Protein AF-A0A7J8C2D4-F1 (afdb_monomer_lite)

Organism: Rousettus aegyptiacus (NCBI:txid9407)

Secondary structure (DSSP, 8-state):
-HHHHHHHHHTT-EE-TTS-EE-TTSPEEPPHHHHHHHHHHHHHHH---HHHHHHHTT-TTEE-TTHHHHHHHHS-------------PPPP--SSTTS-EEEEEEE----TT---EEEEEEESTT-

Foldseek 3Di:
DVVLVVVLVVQVWDQDPVRFTAGPLRATEDEPVRLLVVLLVCCVVPVDALVVSVVVVVPRHHDYPPVSVSRCVRHPPPPPPPPPPPDPDDDDAAPDPPRDKDWDWDADDQDPPRDGIDIDIDHRHVD

Radius of gyration: 29.27 Å; chains: 1; bounding box: 67×31×71 Å

Sequence (127 aa):
MAEENIYFQDKRATRNQQEWWTTPDGKIGLSWALGRTLLHQLHQTTHLGQTKMLQQRKEPQRRLPHDAQLVHKLIPKKIKKKKKIKEPRERERGTYSVDHWEVDFTEVTPTVGGYKYLFVFMETFSR

Structure (mmCIF, N/CA/C/O backbone):
data_AF-A0A7J8C2D4-F1
#
_entry.id   AF-A0A7J8C2D4-F1
#
loop_
_atom_site.group_PDB
_atom_site.id
_atom_site.type_symbol
_atom_site.label_atom_id
_atom_site.label_alt_id
_atom_site.label_comp_id
_atom_site.label_asym_id
_atom_site.label_entity_id
_atom_site.label_seq_id
_atom_site.pdbx_PDB_ins_code
_atom_site.Cartn_x
_atom_site.Cartn_y
_atom_site.Cartn_z
_atom_site.occupancy
_atom_site.B_iso_or_equiv
_atom_site.auth_seq_id
_atom_site.auth_comp_id
_atom_site.auth_asym_id
_atom_site.auth_atom_id
_atom_site.pdbx_PDB_model_num
ATOM 1 N N . MET A 1 1 ? -11.042 -12.383 25.706 1.00 56.16 1 MET A N 1
ATOM 2 C CA . MET A 1 1 ? -12.415 -12.005 26.117 1.00 56.16 1 MET A CA 1
ATOM 3 C C . MET A 1 1 ? -12.419 -10.910 27.182 1.00 56.16 1 MET A C 1
ATOM 5 O O . MET A 1 1 ? -13.126 -9.933 26.984 1.00 56.16 1 MET A O 1
ATOM 9 N N . ALA A 1 2 ? -11.619 -11.010 28.255 1.00 63.09 2 ALA A N 1
ATOM 10 C CA . ALA A 1 2 ? -11.564 -9.982 29.308 1.00 63.09 2 ALA A CA 1
ATOM 11 C C . ALA A 1 2 ? -11.152 -8.583 28.799 1.00 63.09 2 ALA A C 1
ATOM 13 O O . ALA A 1 2 ? -11.851 -7.610 29.055 1.00 63.09 2 ALA A O 1
ATOM 14 N N . GLU A 1 3 ? -10.084 -8.488 28.004 1.00 72.19 3 GLU A N 1
ATOM 15 C CA . GLU A 1 3 ? -9.571 -7.208 27.474 1.00 72.19 3 GLU A CA 1
ATOM 16 C C . GLU A 1 3 ? -10.553 -6.492 26.534 1.00 72.19 3 GLU A C 1
ATOM 18 O O . GLU A 1 3 ? -10.644 -5.268 26.518 1.00 72.19 3 GLU A O 1
ATOM 23 N N . GLU A 1 4 ? -11.318 -7.262 25.760 1.00 73.56 4 GLU A N 1
ATOM 24 C CA . GLU A 1 4 ? -12.312 -6.733 24.826 1.00 73.56 4 GLU A CA 1
ATOM 25 C C . GLU A 1 4 ? -13.511 -6.136 25.573 1.00 73.56 4 GLU A C 1
ATOM 27 O O . GLU A 1 4 ? -13.981 -5.051 25.238 1.00 73.56 4 GLU A O 1
ATOM 32 N N . ASN A 1 5 ? -13.953 -6.811 26.637 1.00 77.12 5 ASN A N 1
ATOM 33 C CA . ASN A 1 5 ? -15.024 -6.323 27.498 1.00 77.12 5 ASN A CA 1
ATOM 34 C C . ASN A 1 5 ? -14.610 -5.027 28.217 1.00 77.12 5 ASN A C 1
ATOM 36 O O . ASN A 1 5 ? -15.357 -4.054 28.201 1.00 77.12 5 ASN A O 1
ATOM 40 N N . ILE A 1 6 ? -13.385 -4.975 28.755 1.00 81.75 6 ILE A N 1
ATOM 41 C CA . ILE A 1 6 ? -12.826 -3.772 29.397 1.00 81.75 6 ILE A CA 1
ATOM 42 C C . ILE A 1 6 ? -12.772 -2.598 28.407 1.00 81.75 6 ILE A C 1
ATOM 44 O O . ILE A 1 6 ? -13.165 -1.485 28.749 1.00 81.75 6 ILE A O 1
ATOM 48 N N . TYR A 1 7 ? -12.351 -2.840 27.161 1.00 82.25 7 TYR A N 1
ATOM 49 C CA . TYR A 1 7 ? -12.321 -1.807 26.121 1.00 82.25 7 TYR A CA 1
ATOM 50 C C . TYR A 1 7 ? -13.713 -1.224 25.829 1.00 82.25 7 TYR A C 1
ATOM 52 O O . TYR A 1 7 ? -13.872 -0.007 25.714 1.00 82.25 7 TYR A O 1
ATOM 60 N N . PHE A 1 8 ? -14.734 -2.074 25.699 1.00 82.75 8 PHE A N 1
ATOM 61 C CA . PHE A 1 8 ? -16.093 -1.611 25.419 1.00 82.75 8 PHE A CA 1
ATOM 62 C C . PHE A 1 8 ? -16.734 -0.914 26.623 1.00 82.75 8 PHE A C 1
ATOM 64 O O . PHE A 1 8 ? -17.430 0.087 26.440 1.00 82.75 8 PHE A O 1
ATOM 71 N N . GLN A 1 9 ? -16.425 -1.362 27.841 1.00 82.00 9 GLN A N 1
ATOM 72 C CA . GLN A 1 9 ? -16.829 -0.689 29.075 1.00 82.00 9 GLN A CA 1
ATOM 73 C C . GLN A 1 9 ? -16.202 0.708 29.208 1.00 82.00 9 GLN A C 1
ATOM 75 O O . GLN A 1 9 ? -16.926 1.664 29.480 1.00 82.00 9 GLN A O 1
ATOM 80 N N . ASP A 1 10 ? -14.904 0.867 28.919 1.00 84.94 10 ASP A N 1
ATOM 81 C CA . ASP A 1 10 ? -14.229 2.179 28.875 1.00 84.94 10 ASP A CA 1
ATOM 82 C C . ASP A 1 10 ? -14.911 3.144 27.889 1.00 84.94 10 ASP A C 1
ATOM 84 O O . ASP A 1 10 ? -15.089 4.333 28.155 1.00 84.94 10 ASP A O 1
ATOM 88 N N . LYS A 1 11 ? -15.383 2.622 26.752 1.00 82.00 11 LYS A N 1
ATOM 89 C CA . LYS A 1 11 ? -16.126 3.403 25.750 1.00 82.00 11 LYS A CA 1
ATOM 90 C C . LYS A 1 11 ? -17.607 3.592 26.066 1.00 82.00 11 LYS A C 1
ATOM 92 O O . LYS A 1 11 ? -18.323 4.110 25.206 1.00 82.00 11 LYS A O 1
ATOM 97 N N . ARG A 1 12 ? -18.053 3.231 27.277 1.00 83.69 12 ARG A N 1
ATOM 98 C CA . ARG A 1 12 ? -19.454 3.293 27.729 1.00 83.69 12 ARG A CA 1
ATOM 99 C C . ARG A 1 12 ? -20.407 2.585 26.762 1.00 83.69 12 ARG A C 1
ATOM 101 O O . ARG A 1 12 ? -21.527 3.042 26.548 1.00 83.69 12 ARG A O 1
ATOM 108 N N . ALA A 1 13 ? -19.938 1.518 26.119 1.00 85.19 13 ALA A N 1
ATOM 109 C CA . ALA A 1 13 ? -20.756 0.745 25.204 1.00 85.19 13 ALA A CA 1
ATOM 110 C C . ALA A 1 13 ? -21.746 -0.122 25.987 1.00 85.19 13 ALA A C 1
ATOM 112 O O . ALA A 1 13 ? -21.410 -0.676 27.033 1.00 85.19 13 ALA A O 1
ATOM 113 N N . THR A 1 14 ? -22.950 -0.274 25.454 1.00 86.31 14 THR A N 1
ATOM 114 C CA . THR A 1 14 ? -23.987 -1.158 25.994 1.00 86.31 14 THR A CA 1
ATOM 115 C C . THR A 1 14 ? -24.274 -2.278 25.005 1.00 86.31 14 THR A C 1
ATOM 117 O O . THR A 1 14 ? -23.972 -2.156 23.817 1.00 86.31 14 THR A O 1
ATOM 120 N N . ARG A 1 15 ? -24.828 -3.398 25.474 1.00 84.88 15 ARG A N 1
ATOM 121 C CA . ARG A 1 15 ? -25.299 -4.442 24.561 1.00 84.88 15 ARG A CA 1
ATOM 122 C C . ARG A 1 15 ? -26.689 -4.103 24.043 1.00 84.88 15 ARG A C 1
ATOM 124 O O . ARG A 1 15 ? -27.568 -3.743 24.822 1.00 84.88 15 ARG A O 1
ATOM 131 N N . ASN A 1 16 ? -26.874 -4.213 22.732 1.00 83.31 16 ASN A N 1
ATOM 132 C CA . ASN A 1 16 ? -28.187 -4.106 22.107 1.00 83.31 16 ASN A CA 1
ATOM 133 C C . ASN A 1 16 ? -28.958 -5.440 22.206 1.00 83.31 16 ASN A C 1
ATOM 135 O O . ASN A 1 16 ? -28.443 -6.435 22.714 1.00 83.31 16 ASN A O 1
ATOM 139 N N . GLN A 1 17 ? -30.190 -5.475 21.690 1.00 79.25 17 GLN A N 1
ATOM 140 C CA . GLN A 1 17 ? -31.053 -6.671 21.689 1.00 79.25 17 GLN A CA 1
ATOM 141 C C . GLN A 1 17 ? -30.457 -7.877 20.940 1.00 79.25 17 GLN A C 1
ATOM 143 O O . GLN A 1 17 ? -30.881 -9.006 21.147 1.00 79.25 17 GLN A O 1
ATOM 148 N N . GLN A 1 18 ? -29.478 -7.637 20.070 1.00 79.25 18 GLN A N 1
ATOM 149 C CA . GLN A 1 18 ? -28.763 -8.646 19.287 1.00 79.25 18 GLN A CA 1
ATOM 150 C C . GLN A 1 18 ? -27.401 -8.988 19.919 1.00 79.25 18 GLN A C 1
ATOM 152 O O . GLN A 1 18 ? -26.533 -9.553 19.260 1.00 79.25 18 GLN A O 1
ATOM 157 N N . GLU A 1 19 ? -27.198 -8.592 21.177 1.00 83.00 19 GLU A N 1
ATOM 158 C CA . GLU A 1 19 ? -25.982 -8.767 21.968 1.00 83.00 19 GLU A CA 1
ATOM 159 C C . GLU A 1 19 ? -24.712 -8.088 21.427 1.00 83.00 19 GLU A C 1
ATOM 161 O O . GLU A 1 19 ? -23.614 -8.349 21.925 1.00 83.00 19 GLU A O 1
ATOM 166 N N . TRP A 1 20 ? -24.827 -7.170 20.469 1.00 83.06 20 TRP A N 1
ATOM 167 C CA . TRP A 1 20 ? -23.692 -6.387 19.987 1.00 83.06 20 TRP A CA 1
ATOM 168 C C . TRP A 1 20 ? -23.383 -5.233 20.924 1.00 83.06 20 TRP A C 1
ATOM 170 O O . TRP A 1 20 ? -24.285 -4.541 21.402 1.00 83.06 20 TRP A O 1
ATOM 180 N N . TRP A 1 21 ? -22.094 -4.956 21.108 1.00 84.25 21 TRP A N 1
ATOM 181 C CA . TRP A 1 21 ? -21.660 -3.716 21.736 1.00 84.25 21 TRP A CA 1
ATOM 182 C C . TRP A 1 21 ? -22.055 -2.529 20.865 1.00 84.25 21 TRP A C 1
ATOM 184 O O . TRP A 1 21 ? -21.770 -2.506 19.672 1.00 84.25 21 TRP A O 1
ATOM 194 N N . THR A 1 22 ? -22.695 -1.535 21.460 1.00 85.38 22 THR A N 1
ATOM 195 C CA . THR A 1 22 ? -23.091 -0.292 20.804 1.00 85.38 22 THR A CA 1
ATOM 196 C C . THR A 1 22 ? -22.568 0.859 21.641 1.00 85.38 22 THR A C 1
ATOM 198 O O . THR A 1 22 ?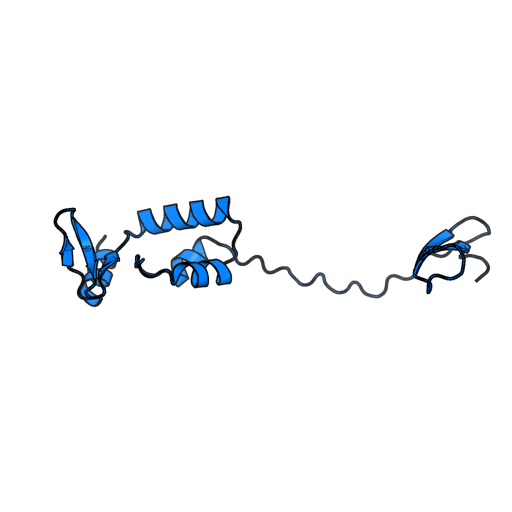 -22.876 0.963 22.826 1.00 85.38 22 THR A O 1
ATOM 201 N N . THR A 1 23 ? -21.722 1.699 21.055 1.00 83.31 23 THR A N 1
ATOM 202 C CA . THR A 1 23 ? -21.195 2.879 21.745 1.00 83.31 23 THR A CA 1
ATOM 203 C C . THR A 1 23 ? -22.207 4.031 21.722 1.00 83.31 23 THR A C 1
ATOM 205 O O . THR A 1 23 ? -23.082 4.054 20.856 1.00 83.31 23 THR A O 1
ATOM 208 N N . PRO A 1 24 ? -22.092 5.025 22.626 1.00 81.75 24 PRO A N 1
ATOM 209 C CA . PRO A 1 24 ? -23.027 6.155 22.688 1.00 81.75 24 PRO A CA 1
ATOM 210 C C . PRO A 1 24 ? -23.113 6.984 21.397 1.00 81.75 24 PRO A C 1
ATOM 212 O O . PRO A 1 24 ? -24.113 7.647 21.157 1.00 81.75 24 PRO A O 1
ATOM 215 N N . ASP A 1 25 ? -22.084 6.934 20.546 1.00 81.44 25 ASP A N 1
ATOM 216 C CA . ASP A 1 25 ? -22.068 7.537 19.208 1.00 81.44 25 ASP A CA 1
ATOM 217 C C . ASP A 1 25 ? -22.765 6.678 18.132 1.00 81.44 25 ASP A C 1
ATOM 219 O O . ASP A 1 25 ? -22.589 6.931 16.942 1.00 81.44 25 ASP A O 1
ATOM 223 N N . GLY A 1 26 ? -23.522 5.650 18.530 1.00 77.94 26 GLY A N 1
ATOM 224 C CA . GLY A 1 26 ? -24.329 4.804 17.644 1.00 77.94 26 GLY A CA 1
ATOM 225 C C . GLY A 1 26 ? -23.534 3.786 16.825 1.00 77.94 26 GLY A C 1
ATOM 226 O O . GLY A 1 26 ? -24.071 3.197 15.889 1.00 77.94 26 GLY A O 1
ATOM 227 N N . LYS A 1 27 ? -22.251 3.572 17.141 1.00 81.75 27 LYS A N 1
ATOM 228 C CA . LYS A 1 27 ? -21.384 2.659 16.384 1.00 81.75 27 LYS A CA 1
ATOM 229 C C . LYS A 1 27 ? -21.424 1.258 16.963 1.00 81.75 27 LYS A C 1
ATOM 231 O O . LYS A 1 27 ? -21.389 1.072 18.179 1.00 81.75 27 LYS A O 1
ATOM 236 N N . ILE A 1 28 ? -21.409 0.272 16.072 1.00 82.75 28 ILE A N 1
ATOM 237 C CA . ILE A 1 28 ? -21.347 -1.135 16.461 1.00 82.75 28 ILE A CA 1
ATOM 238 C C . ILE A 1 28 ? -19.893 -1.495 16.772 1.00 82.75 28 ILE A C 1
ATOM 240 O O . ILE A 1 28 ? -18.985 -1.280 15.961 1.00 82.75 28 ILE A O 1
ATOM 244 N N . GLY A 1 29 ? -19.684 -2.035 17.966 1.00 82.44 29 GLY A N 1
ATOM 245 C CA . GLY A 1 29 ? -18.442 -2.624 18.427 1.00 82.44 29 GLY A CA 1
ATOM 246 C C . GLY A 1 29 ? -18.254 -4.008 17.820 1.00 82.44 29 GLY A C 1
ATOM 247 O O . GLY A 1 29 ? -19.041 -4.920 18.061 1.00 82.44 29 GLY A O 1
ATOM 248 N N . LEU A 1 30 ? -17.203 -4.164 17.022 1.00 81.06 30 LEU A N 1
ATOM 249 C CA . LEU A 1 30 ? -16.821 -5.449 16.446 1.00 81.06 30 LEU A CA 1
ATOM 250 C C . LEU A 1 30 ? -15.915 -6.216 17.406 1.00 81.06 30 LEU A C 1
ATOM 252 O O . LEU A 1 30 ? -15.021 -5.627 18.014 1.00 81.06 30 LEU A O 1
ATOM 256 N N . SER A 1 31 ? -16.078 -7.538 17.471 1.00 82.06 31 SER A N 1
ATOM 257 C CA . SER A 1 31 ? -15.145 -8.357 18.238 1.00 82.06 31 SER A CA 1
ATOM 258 C C . SER A 1 31 ? -13.765 -8.407 17.604 1.00 82.06 31 SER A C 1
ATOM 260 O O . SER A 1 31 ? -13.613 -8.211 16.392 1.00 82.06 31 SER A O 1
ATOM 262 N N . TRP A 1 32 ? -12.740 -8.707 18.405 1.00 80.44 32 TRP A N 1
ATOM 263 C CA . TRP A 1 32 ? -11.369 -8.770 17.895 1.00 80.44 32 TRP A CA 1
ATOM 264 C C . TRP A 1 32 ? -11.230 -9.785 16.752 1.00 80.44 32 TRP A C 1
ATOM 266 O O . TRP A 1 32 ? -10.630 -9.490 15.715 1.00 80.44 32 TRP A O 1
ATOM 276 N N . ALA A 1 33 ? -11.831 -10.967 16.914 1.00 81.12 33 ALA A N 1
ATOM 277 C CA . ALA A 1 33 ? -11.803 -12.028 15.912 1.00 81.12 33 ALA A CA 1
ATOM 278 C C . ALA A 1 33 ? -12.500 -11.601 14.612 1.00 81.12 33 ALA A C 1
ATOM 280 O O . ALA A 1 33 ? -11.935 -11.756 13.529 1.00 81.12 33 ALA A O 1
ATOM 281 N N . LEU A 1 34 ? -13.690 -11.002 14.718 1.00 81.56 34 LEU A N 1
ATOM 282 C CA . LEU A 1 34 ? -14.453 -10.547 13.558 1.00 81.56 34 LEU A CA 1
ATOM 283 C C . LEU A 1 34 ? -13.741 -9.404 12.827 1.00 81.56 34 LEU A C 1
ATOM 285 O O . LEU A 1 3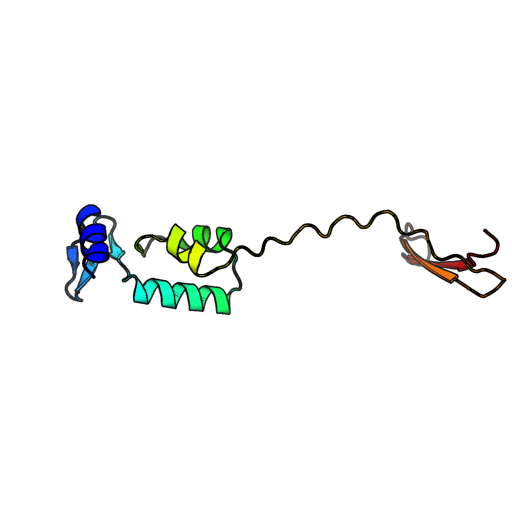4 ? -13.610 -9.428 11.603 1.00 81.56 34 LEU A O 1
ATOM 289 N N . GLY A 1 35 ? -13.219 -8.432 13.572 1.00 83.00 35 GLY A N 1
ATOM 290 C CA . GLY A 1 35 ? -12.424 -7.349 13.014 1.00 83.00 35 GLY A CA 1
ATOM 291 C C . GLY A 1 35 ? -11.188 -7.827 12.279 1.00 83.00 35 GLY A C 1
ATOM 292 O O . GLY A 1 35 ? -10.898 -7.351 11.183 1.00 83.00 35 GLY A O 1
ATOM 293 N N . ARG A 1 36 ? -10.481 -8.809 12.848 1.00 82.75 36 ARG A N 1
ATOM 294 C CA . ARG A 1 36 ? -9.325 -9.430 12.203 1.00 82.75 36 ARG A CA 1
ATOM 295 C C . ARG A 1 36 ? -9.700 -10.054 10.860 1.00 82.75 36 ARG A C 1
ATOM 297 O O . ARG A 1 36 ? -9.008 -9.804 9.873 1.00 82.75 36 ARG A O 1
ATOM 304 N N . THR A 1 37 ? -10.781 -10.828 10.816 1.00 83.19 37 THR A N 1
ATOM 305 C CA . THR A 1 37 ? -11.261 -11.487 9.592 1.00 83.19 37 THR A CA 1
ATOM 306 C C . THR A 1 37 ? -11.645 -10.469 8.524 1.00 83.19 37 THR A C 1
ATOM 308 O O . THR A 1 37 ? -11.168 -10.568 7.394 1.00 83.19 37 THR A O 1
ATOM 311 N N . LEU A 1 38 ? -12.422 -9.447 8.893 1.00 82.12 38 LEU A N 1
ATOM 312 C CA . LEU A 1 38 ? -12.848 -8.393 7.970 1.00 82.12 38 LEU A CA 1
ATOM 313 C C . LEU A 1 38 ? -11.658 -7.643 7.371 1.00 82.12 38 LEU A C 1
ATOM 315 O O . LEU A 1 38 ? -11.625 -7.388 6.172 1.00 82.12 38 LEU A O 1
ATOM 319 N N . LEU A 1 39 ? -10.652 -7.318 8.183 1.00 81.38 39 LEU A N 1
ATOM 320 C CA . LEU A 1 39 ? -9.463 -6.616 7.700 1.00 81.38 39 LEU A CA 1
ATOM 321 C C . LEU A 1 39 ? -8.581 -7.470 6.818 1.00 81.38 39 LEU A C 1
ATOM 323 O O . LEU A 1 39 ? -8.018 -6.966 5.850 1.00 81.38 39 LEU A O 1
ATOM 327 N N . HIS A 1 40 ? -8.456 -8.749 7.155 1.00 83.69 40 HIS A N 1
ATOM 328 C CA . HIS A 1 40 ? -7.731 -9.683 6.320 1.00 83.69 40 HIS A CA 1
ATOM 329 C C . HIS A 1 40 ? -8.408 -9.806 4.952 1.00 83.69 40 HIS A C 1
ATOM 331 O O . HIS A 1 40 ? -7.747 -9.635 3.934 1.00 83.69 40 HIS A O 1
ATOM 337 N N . GLN A 1 41 ? -9.728 -10.006 4.916 1.00 82.50 41 GLN A N 1
ATOM 338 C CA . GLN A 1 41 ? -10.492 -10.067 3.668 1.00 82.50 41 GLN A CA 1
ATOM 339 C C . GLN A 1 41 ? -10.384 -8.769 2.870 1.00 82.50 41 GLN A C 1
ATOM 341 O O . GLN A 1 41 ? -10.042 -8.812 1.694 1.00 82.50 41 GLN A O 1
ATOM 346 N N . LEU A 1 42 ? -10.584 -7.617 3.516 1.00 82.56 42 LEU A N 1
ATOM 347 C CA . LEU A 1 42 ? 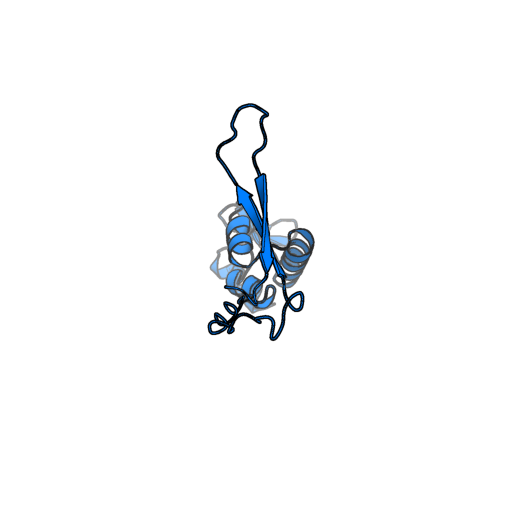-10.459 -6.316 2.865 1.00 82.56 42 LEU A CA 1
ATOM 348 C C . LEU A 1 42 ? -9.058 -6.115 2.273 1.00 82.56 42 LEU A C 1
ATOM 350 O O . LEU A 1 42 ? -8.921 -5.566 1.184 1.00 82.56 42 LEU A O 1
ATOM 354 N N . HIS A 1 43 ? -8.007 -6.567 2.962 1.00 82.88 43 HIS A N 1
ATOM 355 C CA . HIS A 1 43 ? -6.635 -6.458 2.467 1.00 82.88 43 HIS A CA 1
ATOM 356 C C . HIS A 1 43 ? -6.417 -7.332 1.238 1.00 82.88 43 HIS A C 1
ATOM 358 O O . HIS A 1 43 ? -5.811 -6.874 0.273 1.00 82.88 43 HIS A O 1
ATOM 364 N N . GLN A 1 44 ? -6.919 -8.565 1.270 1.00 82.19 44 GLN A N 1
ATOM 365 C CA . GLN A 1 44 ? -6.803 -9.498 0.155 1.00 82.19 44 GLN A CA 1
ATOM 366 C C . GLN A 1 44 ? -7.556 -8.997 -1.081 1.00 82.19 44 GLN A C 1
ATOM 368 O O . GLN A 1 44 ? -7.033 -9.100 -2.182 1.00 82.19 44 GLN A O 1
ATOM 373 N N . THR A 1 45 ? -8.744 -8.407 -0.913 1.00 81.62 45 THR A N 1
ATOM 374 C CA . THR A 1 45 ? -9.568 -7.958 -2.046 1.00 81.62 45 THR A CA 1
ATOM 375 C C . THR A 1 45 ? -9.127 -6.618 -2.630 1.00 81.62 45 THR A C 1
ATOM 377 O O . THR A 1 45 ? -9.256 -6.408 -3.831 1.00 81.62 45 THR A O 1
ATOM 380 N N . THR A 1 46 ? -8.608 -5.700 -1.808 1.00 81.12 46 THR A N 1
ATOM 381 C CA . THR A 1 46 ? -8.276 -4.327 -2.247 1.00 81.12 46 THR A CA 1
ATOM 382 C C . THR A 1 46 ? -6.776 -4.048 -2.357 1.00 81.12 46 THR A C 1
ATOM 384 O O . THR A 1 46 ? -6.378 -3.012 -2.887 1.00 81.12 46 THR A O 1
ATOM 387 N N . HIS A 1 47 ? -5.928 -4.925 -1.809 1.00 83.25 47 HIS A N 1
ATOM 388 C CA 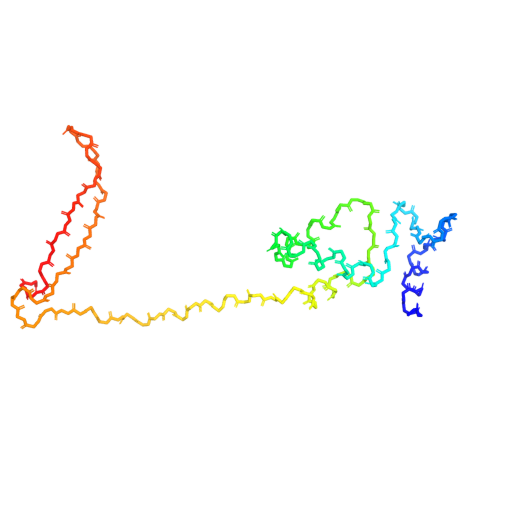. HIS A 1 47 ? -4.477 -4.743 -1.679 1.00 83.25 47 HIS A CA 1
ATOM 389 C C . HIS A 1 47 ? -4.040 -3.422 -1.023 1.00 83.25 47 HIS A C 1
ATOM 391 O O . HIS A 1 47 ? -2.905 -2.964 -1.193 1.00 83.25 47 HIS A O 1
ATOM 397 N N . LEU A 1 48 ? -4.913 -2.800 -0.226 1.00 82.06 48 LEU A N 1
ATOM 398 C CA . LEU A 1 48 ? -4.599 -1.544 0.440 1.00 82.06 48 LEU A CA 1
ATOM 399 C C . LEU A 1 48 ? -3.511 -1.730 1.502 1.00 82.06 48 LEU A C 1
ATOM 401 O O . LEU A 1 48 ? -3.551 -2.645 2.328 1.00 82.06 48 LEU A O 1
ATOM 405 N N . GLY A 1 49 ? -2.539 -0.815 1.491 1.00 77.81 49 GLY A N 1
ATOM 406 C CA . GLY A 1 49 ? -1.526 -0.703 2.537 1.00 77.81 49 GLY A CA 1
ATOM 407 C C . GLY A 1 49 ? -2.082 -0.093 3.829 1.00 77.81 49 GLY A C 1
ATOM 408 O O . GLY A 1 49 ? -3.166 0.491 3.845 1.00 77.81 49 GLY A O 1
ATOM 409 N N . GLN A 1 50 ? -1.300 -0.177 4.909 1.00 79.62 50 GLN A N 1
ATOM 410 C CA . GLN A 1 50 ? -1.697 0.238 6.265 1.00 79.62 50 GLN A CA 1
ATOM 411 C C . GLN A 1 50 ? -2.326 1.642 6.337 1.00 79.62 50 GLN A C 1
ATOM 413 O O . GLN A 1 50 ? -3.379 1.809 6.945 1.00 79.62 50 GLN A O 1
ATOM 418 N N . THR A 1 51 ? -1.723 2.649 5.695 1.00 79.81 51 THR A N 1
ATOM 419 C CA . THR A 1 51 ? -2.208 4.039 5.753 1.00 79.81 51 THR A CA 1
ATOM 420 C C . THR A 1 51 ? -3.600 4.191 5.148 1.00 79.81 51 THR A C 1
ATOM 422 O O . THR A 1 51 ? -4.476 4.792 5.766 1.00 79.81 51 THR A O 1
ATOM 425 N N . LYS A 1 52 ? -3.827 3.607 3.964 1.00 79.81 52 LYS A N 1
ATOM 426 C CA . LYS A 1 52 ? -5.131 3.677 3.292 1.00 79.81 52 LYS A CA 1
ATOM 427 C C . LYS A 1 52 ? -6.191 2.863 4.036 1.00 79.81 52 LYS A C 1
ATOM 429 O O . LYS A 1 52 ? -7.323 3.308 4.154 1.00 79.81 52 LYS A O 1
ATOM 434 N N . MET A 1 53 ? -5.803 1.733 4.624 1.00 79.75 53 MET A N 1
ATOM 435 C CA . MET A 1 53 ? -6.658 0.928 5.501 1.00 79.75 53 MET A CA 1
ATOM 436 C C . MET A 1 53 ? -7.131 1.679 6.748 1.00 79.75 53 MET A C 1
ATOM 438 O O . MET A 1 53 ? -8.298 1.576 7.113 1.00 79.75 53 MET A O 1
ATOM 442 N N . LEU A 1 54 ? -6.253 2.453 7.395 1.00 77.19 54 LEU A N 1
ATOM 443 C CA . LEU A 1 54 ? -6.619 3.285 8.548 1.00 77.19 54 LEU A CA 1
ATOM 444 C C . LEU A 1 54 ? -7.500 4.481 8.152 1.00 77.19 54 LEU A C 1
ATOM 446 O O . LEU A 1 54 ? -8.339 4.905 8.941 1.00 77.19 54 LEU A O 1
ATOM 450 N N . GLN A 1 55 ? -7.333 5.015 6.939 1.00 76.56 55 GLN A N 1
ATOM 451 C CA . GLN A 1 55 ? -8.159 6.108 6.413 1.00 76.56 55 GLN A CA 1
ATOM 452 C C . GLN A 1 55 ? -9.560 5.640 6.008 1.00 76.56 55 GLN A C 1
ATOM 454 O O . GLN A 1 55 ? -10.537 6.263 6.409 1.00 76.56 55 GLN A O 1
ATOM 459 N N . GLN A 1 56 ? -9.665 4.525 5.280 1.00 70.62 56 GLN A N 1
ATOM 460 C CA . GLN A 1 56 ? -10.944 3.955 4.842 1.00 70.62 56 GLN A CA 1
ATOM 461 C C . GLN A 1 56 ? -11.815 3.525 6.027 1.00 70.62 56 GLN A C 1
ATOM 463 O O . GLN A 1 56 ? -13.038 3.552 5.958 1.00 70.62 56 GLN A O 1
ATOM 468 N N . ARG A 1 57 ? -11.189 3.203 7.163 1.00 63.78 57 ARG A N 1
ATOM 469 C CA . ARG A 1 57 ? -11.902 2.842 8.387 1.00 63.78 57 ARG A CA 1
ATOM 470 C C . ARG A 1 57 ? -12.487 3.996 9.189 1.00 63.78 57 ARG A C 1
ATOM 472 O O . ARG A 1 57 ? -13.151 3.742 10.187 1.00 63.78 57 ARG A O 1
ATOM 479 N N . LYS A 1 58 ? -12.273 5.243 8.763 1.00 61.81 58 LYS A N 1
ATOM 480 C CA . LYS A 1 58 ? -12.995 6.393 9.321 1.00 61.81 58 LYS A CA 1
ATOM 481 C C . LYS A 1 58 ? -14.472 6.417 8.909 1.00 61.81 58 LYS A C 1
ATOM 483 O O . LYS A 1 58 ? -15.181 7.330 9.326 1.00 61.81 58 LYS A O 1
ATOM 488 N N . GLU A 1 59 ? -14.937 5.440 8.126 1.00 58.69 59 GLU A N 1
ATOM 489 C CA . GLU A 1 59 ? -16.359 5.280 7.850 1.00 58.69 59 GLU A CA 1
ATOM 490 C C . GLU A 1 59 ? -17.190 5.166 9.144 1.00 58.69 59 GLU A C 1
ATOM 492 O O . GLU A 1 59 ? -16.800 4.491 10.101 1.00 58.69 59 GLU A O 1
ATOM 497 N N . PRO A 1 60 ? -18.350 5.836 9.194 1.00 57.66 60 PRO A N 1
ATOM 498 C CA . PRO A 1 60 ? -18.942 6.300 10.446 1.00 57.66 60 PRO A CA 1
ATOM 499 C C . PRO A 1 60 ? -19.602 5.223 11.315 1.00 57.66 60 PRO A C 1
ATOM 501 O O . PRO A 1 60 ? -20.020 5.545 12.419 1.00 57.66 60 PRO A O 1
ATOM 504 N N . GLN A 1 61 ? -19.711 3.966 10.878 1.00 62.97 61 GLN A N 1
ATOM 505 C CA . GLN A 1 61 ? -20.668 3.022 11.479 1.00 62.97 61 GLN A CA 1
ATOM 506 C C . GLN A 1 61 ? -20.062 1.947 12.397 1.00 62.97 61 GLN A C 1
ATOM 508 O O . GLN A 1 61 ? -20.803 1.262 13.102 1.00 62.97 61 GLN A O 1
ATOM 513 N N . ARG A 1 62 ? -18.734 1.758 12.410 1.00 69.50 62 ARG A N 1
ATOM 514 C CA . ARG A 1 62 ? -18.102 0.625 13.116 1.00 69.50 62 ARG A CA 1
ATOM 515 C C . ARG A 1 62 ? -16.924 1.072 13.973 1.00 69.50 62 ARG A C 1
ATOM 517 O O . ARG A 1 62 ? -16.112 1.887 13.543 1.00 69.50 62 ARG A O 1
ATOM 524 N N . ARG A 1 63 ? -16.808 0.510 15.178 1.00 70.81 63 ARG A N 1
ATOM 525 C CA . ARG A 1 63 ? -15.629 0.644 16.045 1.00 70.81 63 ARG A CA 1
ATOM 526 C C . ARG A 1 63 ? -15.006 -0.721 16.253 1.00 70.81 63 ARG A C 1
ATOM 528 O O . ARG A 1 63 ? -15.705 -1.668 16.609 1.00 70.81 63 ARG A O 1
ATOM 535 N N . LEU A 1 64 ? -13.695 -0.813 16.061 1.00 69.00 64 LEU A N 1
ATOM 536 C CA . LEU A 1 64 ? -12.955 -2.021 16.365 1.00 69.00 64 LEU A CA 1
ATOM 537 C C . LEU A 1 64 ? -11.918 -1.734 17.490 1.00 69.00 64 LEU A C 1
ATOM 539 O O . LEU A 1 64 ? -11.342 -0.641 17.570 1.00 69.00 64 LEU A O 1
ATOM 543 N N . PRO A 1 65 ? -11.738 -2.655 18.455 1.00 62.66 65 PRO A N 1
ATOM 544 C CA . PRO A 1 65 ? -10.729 -2.510 19.497 1.00 62.66 65 PRO A CA 1
ATOM 545 C C . PRO A 1 65 ? -9.308 -2.602 18.928 1.00 62.66 65 PRO A C 1
ATOM 547 O O . PRO A 1 65 ? -9.004 -3.488 18.131 1.00 62.66 65 PRO A O 1
ATOM 550 N N . HIS A 1 66 ? -8.403 -1.743 19.411 1.00 63.19 66 HIS A N 1
ATOM 551 C CA . HIS A 1 66 ? -6.963 -1.796 19.097 1.00 63.19 66 HIS A CA 1
ATOM 552 C C . HIS A 1 66 ? -6.629 -1.751 17.589 1.00 63.19 66 HIS A C 1
ATOM 554 O O . HIS A 1 66 ? -5.662 -2.347 17.111 1.00 63.19 66 HIS A O 1
ATOM 560 N N . ASP A 1 67 ? -7.407 -0.980 16.832 1.00 67.69 67 ASP A N 1
ATOM 561 C CA . ASP A 1 67 ? -7.405 -0.962 15.366 1.00 67.69 67 ASP A CA 1
ATOM 562 C C . ASP A 1 67 ? -6.065 -0.736 14.696 1.00 67.69 67 ASP A C 1
ATOM 564 O O . ASP A 1 67 ? -5.720 -1.450 13.752 1.00 67.69 67 ASP A O 1
ATOM 568 N N . ALA A 1 68 ? -5.291 0.226 15.188 1.00 68.94 68 ALA A N 1
ATOM 569 C CA . ALA A 1 68 ? -3.979 0.518 14.633 1.00 68.94 68 ALA A CA 1
ATOM 570 C C . ALA A 1 68 ? -3.010 -0.661 14.812 1.00 68.94 68 ALA A C 1
ATOM 572 O O . ALA A 1 68 ? -2.295 -1.021 13.876 1.00 68.94 68 ALA A O 1
ATOM 573 N N . GLN A 1 69 ? -3.033 -1.312 15.980 1.00 75.25 69 GLN A N 1
ATOM 574 C CA . GLN A 1 69 ? -2.210 -2.493 16.247 1.00 75.25 69 GLN A CA 1
ATOM 575 C C . GLN A 1 69 ? -2.637 -3.671 15.366 1.00 75.25 69 GLN A C 1
ATOM 577 O O . GLN A 1 69 ? -1.791 -4.386 14.828 1.00 75.25 69 GLN A O 1
ATOM 582 N N . LEU A 1 70 ? -3.945 -3.836 15.160 1.00 74.56 70 LEU A N 1
ATOM 583 C CA . LEU A 1 70 ? -4.513 -4.903 14.342 1.00 74.56 70 LEU A CA 1
ATOM 584 C C . LEU A 1 70 ? -4.147 -4.739 12.857 1.00 74.56 70 LEU A C 1
ATOM 586 O O . LEU A 1 70 ? -3.702 -5.699 12.230 1.00 74.56 70 LEU A O 1
ATOM 590 N N . VAL A 1 71 ? -4.222 -3.516 12.311 1.00 75.81 71 VAL A N 1
ATOM 591 C CA . VAL A 1 71 ? -3.721 -3.207 10.954 1.00 75.81 71 VAL A CA 1
ATOM 592 C C . VAL A 1 71 ? -2.225 -3.458 10.849 1.00 75.81 71 VAL A C 1
ATOM 594 O O . VAL A 1 71 ? -1.776 -4.074 9.884 1.00 75.81 71 VAL A O 1
ATOM 597 N N . HIS A 1 72 ? -1.447 -2.987 11.826 1.00 77.19 72 HIS A N 1
ATOM 598 C CA . HIS A 1 72 ? 0.004 -3.136 11.798 1.00 77.19 72 HIS A CA 1
ATOM 599 C C . HIS A 1 72 ? 0.449 -4.600 11.831 1.00 77.19 72 HIS A C 1
ATOM 601 O O . HIS A 1 72 ? 1.410 -4.949 11.148 1.00 77.19 72 HIS A O 1
ATOM 607 N N . LYS A 1 73 ? -0.263 -5.449 12.582 1.00 78.81 73 LYS A N 1
ATOM 608 C CA . LYS A 1 73 ? 0.006 -6.888 12.671 1.00 78.81 73 LYS A CA 1
ATOM 609 C C . LYS A 1 73 ? -0.407 -7.644 11.407 1.00 78.81 73 LYS A C 1
ATOM 611 O O . LYS A 1 73 ? 0.291 -8.568 11.007 1.00 78.81 73 LYS A O 1
ATOM 616 N N . LEU A 1 74 ? -1.538 -7.282 10.798 1.00 74.50 74 LEU A N 1
ATOM 617 C CA . LEU A 1 74 ? -2.082 -7.998 9.638 1.00 74.50 74 LEU A CA 1
ATOM 618 C C . LEU A 1 74 ? -1.440 -7.604 8.313 1.00 74.50 74 LEU A C 1
ATOM 620 O O . LEU A 1 74 ? -1.303 -8.440 7.426 1.00 74.50 74 LEU A O 1
ATOM 624 N N . ILE A 1 75 ? -1.080 -6.334 8.161 1.00 74.56 75 ILE A N 1
ATOM 625 C CA . ILE A 1 75 ? -0.566 -5.800 6.906 1.00 74.56 75 ILE A CA 1
ATOM 626 C C . ILE A 1 75 ? 0.896 -5.465 7.148 1.00 74.56 75 ILE A C 1
ATOM 628 O O . ILE A 1 75 ? 1.172 -4.374 7.639 1.00 74.56 75 ILE A O 1
ATOM 632 N N . PRO A 1 76 ? 1.856 -6.353 6.851 1.00 68.44 76 PRO A N 1
ATOM 633 C CA . PRO A 1 76 ? 3.262 -6.024 7.026 1.00 68.44 76 PRO A CA 1
ATOM 634 C C . PRO A 1 76 ? 3.600 -4.779 6.198 1.00 68.44 76 PRO A C 1
ATOM 636 O O . PRO A 1 76 ? 3.230 -4.679 5.023 1.00 68.44 76 PRO A O 1
ATOM 639 N N . LYS A 1 77 ? 4.311 -3.809 6.795 1.00 66.81 77 LYS A N 1
ATOM 640 C CA . LYS A 1 77 ? 4.867 -2.685 6.031 1.00 66.81 77 LYS A CA 1
ATOM 641 C C . LYS A 1 77 ? 5.795 -3.280 4.979 1.00 66.81 77 LYS A C 1
ATOM 643 O O . LYS A 1 77 ? 6.918 -3.668 5.294 1.00 66.81 77 LYS A O 1
ATOM 648 N N . LYS A 1 78 ? 5.359 -3.319 3.717 1.00 63.69 78 LYS A N 1
ATOM 649 C CA . LYS A 1 78 ? 6.282 -3.470 2.593 1.00 63.69 78 LYS A CA 1
ATOM 650 C C . LYS A 1 78 ? 7.107 -2.191 2.538 1.00 63.69 78 LYS A C 1
ATOM 652 O O . LYS A 1 78 ? 6.776 -1.249 1.823 1.00 63.69 78 LYS A O 1
ATOM 657 N N . ILE A 1 79 ? 8.176 -2.144 3.330 1.00 56.91 79 ILE A N 1
ATOM 658 C CA . ILE A 1 79 ? 9.260 -1.201 3.113 1.00 56.91 79 ILE A CA 1
ATOM 659 C C . ILE A 1 79 ? 9.821 -1.618 1.758 1.00 56.91 79 ILE A C 1
ATOM 661 O O . ILE A 1 79 ? 10.577 -2.584 1.660 1.00 56.91 79 ILE A O 1
ATOM 665 N N . LYS A 1 80 ? 9.413 -0.930 0.685 1.00 59.03 80 LYS A N 1
ATOM 666 C CA . LYS A 1 80 ? 10.226 -0.916 -0.525 1.00 59.03 80 LYS A CA 1
ATOM 667 C C . LYS A 1 80 ? 11.550 -0.336 -0.051 1.00 59.03 80 LYS A C 1
ATOM 669 O O . LYS A 1 80 ? 11.659 0.879 0.102 1.00 59.03 80 LYS A O 1
ATOM 674 N N . LYS A 1 81 ? 12.528 -1.195 0.271 1.00 55.31 81 LYS A N 1
ATOM 675 C CA . LYS A 1 81 ? 13.920 -0.763 0.360 1.00 55.31 81 LYS A CA 1
ATOM 676 C C . LYS A 1 81 ? 14.111 0.006 -0.935 1.00 55.31 81 LYS A C 1
ATOM 678 O O . LYS A 1 81 ? 13.912 -0.581 -2.003 1.00 55.31 81 LYS A O 1
ATOM 683 N N . LYS A 1 82 ? 14.348 1.321 -0.853 1.00 58.22 82 LYS A N 1
ATOM 684 C CA . LYS A 1 82 ? 14.804 2.072 -2.021 1.00 58.22 82 LYS A CA 1
ATOM 685 C C . LYS A 1 82 ? 15.925 1.201 -2.566 1.00 58.22 82 LYS A C 1
ATOM 687 O O . LYS A 1 82 ? 16.841 0.884 -1.802 1.00 58.22 82 LYS A O 1
ATOM 692 N N . LYS A 1 83 ? 15.762 0.658 -3.782 1.00 62.19 83 LYS A N 1
ATOM 693 C CA . LYS A 1 83 ? 16.841 -0.108 -4.408 1.00 62.19 83 LYS A CA 1
ATOM 694 C C . LYS A 1 83 ? 18.060 0.785 -4.221 1.00 62.19 83 LYS A C 1
ATOM 696 O O . LYS A 1 83 ? 17.954 1.967 -4.555 1.00 62.19 83 LYS A O 1
ATOM 701 N N . LYS A 1 84 ? 19.119 0.280 -3.566 1.00 62.75 84 LYS A N 1
ATOM 702 C CA . LYS A 1 84 ? 20.377 1.027 -3.475 1.00 62.75 84 LYS A CA 1
ATOM 703 C C . LYS A 1 84 ? 20.608 1.546 -4.885 1.00 62.75 84 LYS A C 1
ATOM 705 O O . LYS A 1 84 ? 20.510 0.746 -5.820 1.00 62.75 84 LYS A O 1
ATOM 710 N N . ILE A 1 85 ? 20.735 2.864 -5.030 1.00 64.31 85 ILE A N 1
ATOM 711 C CA . ILE A 1 85 ? 21.127 3.453 -6.305 1.00 64.31 85 ILE A CA 1
ATOM 712 C C . ILE A 1 85 ? 22.383 2.672 -6.657 1.00 64.31 85 ILE A C 1
ATOM 714 O O . ILE A 1 85 ? 23.338 2.676 -5.880 1.00 64.31 85 ILE A O 1
ATOM 718 N N . LYS A 1 86 ? 22.295 1.835 -7.694 1.00 65.19 86 LYS A N 1
ATOM 719 C CA . LYS A 1 86 ? 23.470 1.110 -8.151 1.00 65.19 86 LYS A CA 1
ATOM 720 C C . LYS A 1 86 ? 24.453 2.213 -8.516 1.00 65.19 86 LYS A C 1
ATOM 722 O O . LYS A 1 86 ? 24.049 3.160 -9.193 1.00 65.19 86 LYS A O 1
ATOM 727 N N . GLU A 1 87 ? 25.675 2.124 -8.001 1.00 67.50 87 GLU A N 1
ATOM 728 C CA . GLU A 1 87 ? 26.774 2.967 -8.468 1.00 67.50 87 GLU A CA 1
ATOM 729 C C . GLU A 1 87 ? 26.754 2.981 -10.001 1.00 67.50 87 GLU A C 1
ATOM 731 O O . GLU A 1 87 ? 26.314 1.977 -10.586 1.00 67.50 87 GLU A O 1
ATOM 736 N N . PRO A 1 88 ? 27.127 4.099 -10.654 1.00 66.19 88 PRO A N 1
ATOM 737 C CA . PRO A 1 88 ? 27.111 4.179 -12.106 1.00 66.19 88 PRO A CA 1
ATOM 738 C C . PRO A 1 88 ? 27.830 2.953 -12.663 1.00 66.19 88 PRO A C 1
ATOM 740 O O . PRO A 1 88 ? 29.032 2.796 -12.475 1.00 66.19 88 PRO A O 1
ATOM 743 N N . ARG A 1 89 ? 27.076 2.031 -13.270 1.00 68.69 89 ARG A N 1
ATOM 744 C CA . ARG A 1 89 ? 27.697 0.940 -14.009 1.00 68.69 89 ARG A CA 1
ATOM 745 C C . ARG A 1 89 ? 28.400 1.599 -15.180 1.00 68.69 89 ARG A C 1
ATOM 747 O O . ARG A 1 89 ? 27.768 2.363 -15.912 1.00 68.69 89 ARG A O 1
ATOM 754 N N . GLU A 1 90 ? 29.687 1.323 -15.311 1.00 76.25 90 GLU A N 1
ATOM 755 C CA . GLU A 1 90 ? 30.423 1.610 -16.532 1.00 76.25 90 GLU A CA 1
ATOM 756 C C . GLU A 1 90 ? 29.630 1.017 -17.703 1.00 76.25 90 GLU A C 1
ATOM 758 O O . GLU A 1 90 ? 29.123 -0.107 -17.612 1.00 76.25 90 GLU A O 1
ATOM 76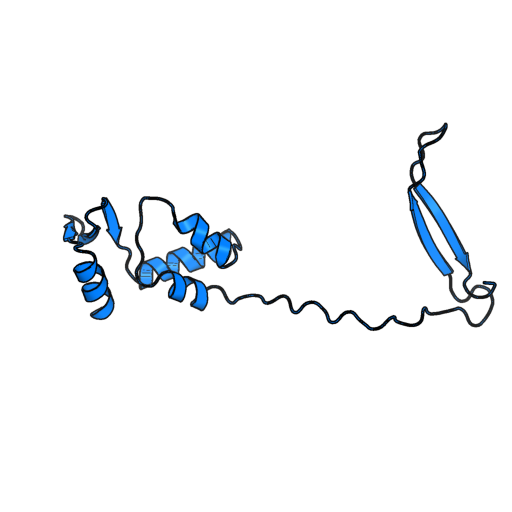3 N N . ARG A 1 91 ? 29.382 1.829 -18.735 1.00 78.06 91 ARG A N 1
ATOM 764 C CA . ARG A 1 91 ? 28.607 1.379 -19.893 1.00 78.06 91 ARG A CA 1
ATOM 765 C C . ARG A 1 91 ? 29.463 0.389 -20.667 1.00 78.06 91 ARG A C 1
ATOM 767 O O . ARG A 1 91 ? 30.621 0.682 -20.948 1.00 78.06 91 ARG A O 1
ATOM 774 N N . GLU A 1 92 ? 28.890 -0.764 -20.993 1.00 77.19 92 GLU A N 1
ATOM 775 C CA . GLU A 1 92 ? 29.552 -1.748 -21.846 1.00 77.19 92 GLU A CA 1
ATOM 776 C C . GLU A 1 92 ? 29.809 -1.105 -23.216 1.00 77.19 92 GLU A C 1
ATOM 778 O O . GLU A 1 92 ? 28.891 -0.597 -23.861 1.00 77.19 92 GLU A O 1
ATOM 783 N N . ARG A 1 93 ? 31.082 -1.059 -23.616 1.00 83.12 93 ARG A N 1
ATOM 784 C CA . ARG A 1 93 ? 31.547 -0.473 -24.874 1.00 83.12 93 ARG A CA 1
ATOM 785 C C . ARG A 1 93 ? 32.141 -1.579 -25.730 1.00 83.12 93 ARG A C 1
ATOM 787 O O . ARG A 1 93 ? 32.901 -2.404 -25.227 1.00 83.12 93 ARG A O 1
ATOM 794 N N . GLY A 1 94 ? 31.825 -1.552 -27.020 1.00 84.38 94 GLY A N 1
ATOM 795 C CA . GLY A 1 94 ? 32.383 -2.485 -27.987 1.00 84.38 94 GLY A CA 1
ATOM 796 C C . GLY A 1 94 ? 33.901 -2.391 -28.049 1.00 84.38 94 GLY A C 1
ATOM 797 O O . GLY A 1 94 ? 34.466 -1.297 -28.020 1.00 84.38 94 GLY A O 1
ATOM 798 N N . THR A 1 95 ? 34.555 -3.545 -28.136 1.00 85.50 95 THR A N 1
ATOM 799 C CA . THR A 1 95 ? 36.022 -3.651 -28.214 1.00 85.50 95 THR A CA 1
ATOM 800 C C . THR A 1 95 ? 36.549 -3.602 -29.652 1.00 85.50 95 THR A C 1
ATOM 802 O O . THR A 1 95 ? 37.731 -3.342 -29.863 1.00 85.50 95 THR A O 1
ATOM 805 N N . TYR A 1 96 ? 35.671 -3.800 -30.639 1.00 83.75 96 TYR A N 1
ATOM 806 C CA . TYR A 1 96 ? 35.920 -3.676 -32.078 1.00 83.75 96 TYR A CA 1
ATOM 807 C C . TYR A 1 96 ? 34.635 -3.224 -32.792 1.00 83.75 96 TYR A C 1
ATOM 809 O O . TYR A 1 96 ? 33.563 -3.144 -32.185 1.00 83.75 96 TYR A O 1
ATOM 817 N N . SER A 1 97 ? 34.732 -2.893 -34.081 1.00 81.38 97 SER A N 1
ATOM 818 C CA . SER A 1 97 ? 33.579 -2.458 -34.875 1.00 81.38 97 SER A CA 1
ATOM 819 C C . SER A 1 97 ? 32.462 -3.509 -34.888 1.00 81.38 97 SER A C 1
ATOM 821 O O . SER A 1 97 ? 32.739 -4.703 -34.986 1.00 81.38 97 SER A O 1
ATOM 823 N N . VAL A 1 98 ? 31.207 -3.069 -34.875 1.00 80.38 98 VAL A N 1
ATOM 824 C CA . VAL A 1 98 ? 29.967 -3.866 -34.890 1.00 80.38 98 VAL A CA 1
ATOM 825 C C . VAL A 1 98 ? 29.685 -4.632 -33.585 1.00 80.38 98 VAL A C 1
ATOM 827 O O . VAL A 1 98 ? 28.593 -5.169 -33.429 1.00 80.38 98 VAL A O 1
ATOM 830 N N . ASP A 1 99 ? 30.596 -4.617 -32.610 1.00 84.19 99 ASP A N 1
ATOM 831 C CA . ASP A 1 99 ? 30.510 -5.412 -31.375 1.00 84.19 99 ASP A CA 1
ATOM 832 C C . ASP A 1 99 ? 29.348 -4.989 -30.451 1.00 84.19 99 ASP A C 1
ATOM 834 O O . ASP A 1 99 ? 28.616 -5.834 -29.945 1.00 84.19 99 ASP A O 1
ATOM 838 N N . HIS A 1 100 ? 29.128 -3.681 -30.256 1.00 86.25 100 HIS A N 1
ATOM 839 C CA . HIS A 1 100 ? 28.088 -3.166 -29.352 1.00 86.25 100 HIS A CA 1
ATOM 840 C C . HIS A 1 100 ? 27.390 -1.915 -29.901 1.00 86.25 100 HIS A C 1
ATOM 842 O O . HIS A 1 100 ? 28.041 -0.924 -30.259 1.00 86.25 100 HIS A O 1
ATOM 848 N N . TRP A 1 101 ? 26.055 -1.946 -29.879 1.00 86.44 101 TRP A N 1
ATOM 849 C CA . TRP A 1 101 ? 25.172 -0.887 -30.366 1.00 86.44 101 TRP A CA 1
ATOM 850 C C . TRP A 1 101 ? 24.266 -0.393 -29.237 1.00 86.44 101 TRP A C 1
ATOM 852 O O . TRP A 1 101 ? 23.586 -1.185 -28.585 1.00 86.44 101 TRP A O 1
ATOM 862 N N . GLU A 1 102 ? 24.229 0.920 -29.031 1.00 90.19 102 GLU A N 1
ATOM 863 C CA . GLU A 1 102 ? 23.209 1.570 -28.210 1.00 90.19 102 GLU A CA 1
ATOM 864 C C . GLU A 1 102 ? 22.050 2.003 -29.114 1.00 90.19 102 GLU A C 1
ATOM 866 O O . GLU A 1 102 ? 22.257 2.573 -30.190 1.00 90.19 102 GLU A O 1
ATOM 871 N N . VAL A 1 103 ? 20.825 1.717 -28.675 1.00 90.06 103 VAL A N 1
ATOM 872 C CA . VAL A 1 103 ? 19.596 2.021 -29.410 1.00 90.06 103 VAL A CA 1
ATOM 873 C C . VAL A 1 103 ? 18.659 2.791 -28.496 1.00 90.06 103 VAL A C 1
ATOM 875 O O . VAL A 1 103 ? 18.395 2.341 -27.380 1.00 90.06 103 VAL A O 1
ATOM 878 N N . ASP A 1 104 ? 18.149 3.928 -28.962 1.00 92.06 104 ASP A N 1
ATOM 879 C CA . ASP A 1 104 ? 17.216 4.749 -28.190 1.00 92.06 104 ASP A CA 1
ATOM 880 C C . ASP A 1 104 ? 16.157 5.417 -29.077 1.00 92.06 104 ASP A C 1
ATOM 882 O O . ASP A 1 104 ? 16.311 5.541 -30.297 1.00 92.06 104 ASP A O 1
ATOM 886 N N . PHE A 1 105 ? 15.070 5.857 -28.448 1.00 92.62 105 PHE A N 1
ATOM 887 C CA . PHE A 1 105 ? 14.050 6.695 -29.063 1.00 92.62 105 PHE A CA 1
ATOM 888 C C . PHE A 1 105 ? 14.065 8.079 -28.429 1.00 92.62 105 PHE A C 1
ATOM 890 O O . PHE A 1 105 ? 13.859 8.231 -27.227 1.00 92.62 105 PHE A O 1
ATOM 897 N N . THR A 1 106 ? 14.194 9.104 -29.262 1.00 91.38 106 THR A N 1
ATOM 898 C CA . THR A 1 106 ? 14.117 10.496 -28.822 1.00 91.38 106 THR A CA 1
ATOM 899 C C . THR A 1 106 ? 12.805 11.100 -29.288 1.00 91.38 106 THR A C 1
ATOM 901 O O . THR A 1 106 ? 12.501 11.090 -30.482 1.00 91.38 106 THR A O 1
ATOM 904 N N . GLU A 1 107 ? 12.024 11.648 -28.358 1.00 91.75 107 GLU A N 1
ATOM 905 C CA . GLU A 1 107 ? 10.879 12.477 -28.731 1.00 91.75 107 GLU A CA 1
ATOM 906 C C . GLU A 1 107 ? 11.374 13.782 -29.362 1.00 91.75 107 GLU A C 1
ATOM 908 O O . GLU A 1 107 ? 12.179 14.505 -28.775 1.00 91.75 107 GLU A O 1
ATOM 913 N N . VAL A 1 108 ? 10.881 14.090 -30.557 1.00 88.25 108 VAL A N 1
ATOM 914 C CA . VAL A 1 108 ? 11.161 15.333 -31.277 1.00 88.25 108 VAL A CA 1
ATOM 915 C C . VAL A 1 108 ? 9.868 16.113 -31.467 1.00 88.25 108 VAL A C 1
ATOM 917 O O . VAL A 1 108 ? 8.781 15.534 -31.540 1.00 88.25 108 VAL A O 1
ATOM 920 N N . THR A 1 109 ? 9.972 17.440 -31.546 1.00 91.06 109 THR A N 1
ATOM 921 C CA . THR A 1 109 ? 8.825 18.283 -31.896 1.00 91.06 109 THR A CA 1
ATOM 922 C C . THR A 1 109 ? 8.298 17.844 -33.265 1.00 91.06 109 THR A C 1
ATOM 924 O O . THR A 1 109 ? 9.069 17.881 -34.227 1.00 91.06 109 THR A O 1
ATOM 927 N N . PRO A 1 110 ? 7.023 17.430 -33.384 1.00 85.12 110 PRO A N 1
ATOM 928 C CA . PRO A 1 110 ? 6.493 16.949 -34.651 1.00 85.12 110 PRO A CA 1
ATOM 929 C C . PRO A 1 110 ? 6.566 18.043 -35.719 1.00 85.12 110 PRO A C 1
ATOM 931 O O . PRO A 1 110 ? 6.016 19.130 -35.544 1.00 85.12 110 PRO A O 1
ATOM 934 N N . THR A 1 111 ? 7.251 17.758 -36.823 1.00 79.25 111 THR A N 1
ATOM 935 C CA . THR A 1 111 ? 7.298 18.612 -38.017 1.00 79.25 111 THR A CA 1
ATOM 936 C C . THR A 1 111 ? 6.322 18.093 -39.077 1.00 79.25 111 THR A C 1
ATOM 938 O O . THR A 1 111 ? 5.461 17.250 -38.800 1.00 79.25 111 THR A O 1
ATOM 941 N N . VAL A 1 112 ? 6.406 18.624 -40.300 1.00 68.00 112 VAL A N 1
ATOM 942 C CA . VAL A 1 112 ? 5.571 18.200 -41.430 1.00 68.00 112 VAL A CA 1
ATOM 943 C C . VAL A 1 112 ? 5.697 16.682 -41.613 1.00 68.00 112 VAL A C 1
ATOM 945 O O . VAL A 1 112 ? 6.778 16.172 -41.886 1.00 68.00 112 VAL A O 1
ATOM 948 N N . GLY A 1 113 ? 4.589 15.963 -41.414 1.00 76.44 113 GLY A N 1
ATOM 949 C CA . GLY A 1 113 ? 4.540 14.495 -41.416 1.00 76.44 113 GLY A CA 1
ATOM 950 C C . GLY A 1 113 ? 4.110 13.867 -40.085 1.00 76.44 113 GLY A C 1
ATOM 951 O O . GLY A 1 113 ? 3.782 12.687 -40.064 1.00 76.44 113 GLY A O 1
ATOM 952 N N . GLY A 1 114 ? 4.051 14.631 -38.986 1.00 83.94 114 GLY A N 1
ATOM 953 C CA . GLY A 1 114 ? 3.445 14.185 -37.721 1.00 83.94 114 GLY A CA 1
ATOM 954 C C . GLY A 1 114 ? 4.247 13.137 -36.938 1.00 83.94 114 GLY A C 1
ATOM 955 O O . GLY A 1 114 ? 3.757 12.608 -35.940 1.00 83.94 114 GLY A O 1
ATOM 956 N N . TYR A 1 115 ? 5.479 12.839 -37.354 1.00 84.88 115 TYR A N 1
ATOM 957 C CA . TYR A 1 115 ? 6.354 11.913 -36.641 1.00 84.88 115 TYR A CA 1
ATOM 958 C C . TYR A 1 115 ? 6.874 12.543 -35.348 1.00 84.88 115 TYR A C 1
ATOM 960 O O . TYR A 1 115 ? 7.429 13.639 -35.354 1.00 84.88 115 TYR A O 1
ATOM 968 N N . LYS A 1 116 ? 6.691 11.825 -34.237 1.00 88.12 116 LYS A N 1
ATOM 969 C CA . LYS A 1 116 ? 7.047 12.277 -32.883 1.00 88.12 116 LYS A CA 1
ATOM 970 C C . LYS A 1 116 ? 8.338 11.648 -32.351 1.00 88.12 116 LYS A C 1
ATOM 972 O O . LYS A 1 116 ? 8.943 12.188 -31.433 1.00 88.12 116 LYS A O 1
ATOM 977 N N . TYR A 1 117 ? 8.763 10.518 -32.907 1.00 90.06 117 TYR A N 1
ATOM 978 C CA . TYR A 1 117 ? 9.874 9.727 -32.382 1.00 90.06 117 TYR A CA 1
ATOM 979 C C . TYR A 1 117 ? 10.976 9.595 -33.430 1.00 90.06 117 TYR A C 1
ATOM 981 O O . TYR A 1 117 ? 10.715 9.162 -34.551 1.00 90.06 117 TYR A O 1
ATOM 989 N N . LEU A 1 118 ? 12.203 9.939 -33.049 1.00 89.00 118 LEU A N 1
ATOM 990 C CA . LEU A 1 118 ? 13.412 9.637 -33.802 1.00 89.00 118 LEU A CA 1
ATOM 991 C C . LEU A 1 118 ? 14.043 8.370 -33.231 1.00 89.00 118 LEU A C 1
ATOM 993 O O . LEU A 1 118 ? 14.281 8.283 -32.028 1.00 89.00 118 LEU A O 1
ATOM 997 N N . PHE A 1 119 ? 14.329 7.410 -34.099 1.00 92.62 119 PHE A N 1
ATOM 998 C CA . PHE A 1 119 ? 15.004 6.172 -33.737 1.00 92.62 119 PHE A CA 1
ATOM 999 C C . PHE A 1 119 ? 16.510 6.319 -33.968 1.00 92.62 119 PHE A C 1
ATOM 1001 O O . PHE A 1 119 ? 16.933 6.608 -35.088 1.00 92.62 119 PHE A O 1
ATOM 1008 N N . VAL A 1 120 ? 17.310 6.171 -32.911 1.00 90.06 120 VAL A N 1
ATOM 1009 C CA . VAL A 1 120 ? 18.755 6.429 -32.923 1.00 90.06 120 VAL A CA 1
ATOM 1010 C C . VAL A 1 120 ? 19.513 5.126 -32.701 1.00 90.06 120 VAL A C 1
ATOM 1012 O O . VAL A 1 120 ? 19.288 4.439 -31.709 1.00 90.06 120 VAL A O 1
ATOM 1015 N N . PHE A 1 121 ? 20.446 4.829 -33.605 1.00 89.75 121 PHE A N 1
ATOM 1016 C CA . PHE A 1 121 ? 21.425 3.755 -33.465 1.00 89.75 121 PHE A CA 1
ATOM 1017 C C . PHE A 1 121 ? 22.820 4.358 -33.379 1.00 89.75 121 PHE A C 1
ATOM 1019 O O . PHE A 1 121 ? 23.210 5.141 -34.246 1.00 89.75 121 PHE A O 1
ATOM 1026 N N . MET A 1 122 ? 23.578 3.982 -32.354 1.00 86.50 122 MET A N 1
ATOM 1027 C CA . MET A 1 122 ? 24.963 4.407 -32.185 1.00 86.50 122 MET A CA 1
ATOM 1028 C C . MET A 1 122 ? 25.860 3.199 -31.953 1.00 86.50 122 MET A C 1
ATOM 1030 O O . MET A 1 122 ? 25.679 2.449 -30.996 1.00 86.50 122 MET A O 1
ATOM 1034 N N . GLU A 1 123 ? 26.868 3.044 -32.803 1.00 88.50 123 GLU A N 1
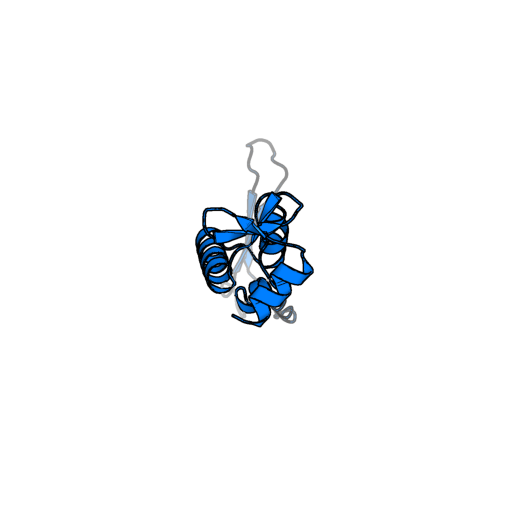ATOM 1035 C CA . GLU A 1 123 ? 27.969 2.129 -32.532 1.00 88.50 123 GLU A CA 1
ATOM 1036 C C . GLU A 1 123 ? 28.852 2.714 -31.420 1.00 88.50 123 GLU A C 1
ATOM 1038 O O . GLU A 1 123 ? 29.244 3.882 -31.457 1.00 88.50 123 GLU A O 1
ATOM 1043 N N . THR A 1 124 ? 29.172 1.901 -30.415 1.00 86.56 124 THR A N 1
ATOM 1044 C CA . THR A 1 124 ? 29.918 2.364 -29.232 1.00 86.56 124 THR A CA 1
ATOM 1045 C C . THR A 1 124 ? 31.441 2.328 -29.409 1.00 86.56 124 THR A C 1
ATOM 1047 O O . THR A 1 124 ? 32.160 2.971 -28.644 1.00 86.56 124 THR A O 1
ATOM 1050 N N . PHE A 1 125 ? 31.959 1.618 -30.418 1.00 83.69 125 PHE A N 1
ATOM 1051 C CA . PHE A 1 125 ? 33.399 1.508 -30.676 1.00 83.69 125 PHE A CA 1
ATOM 1052 C C . PHE A 1 125 ? 34.001 2.831 -31.172 1.00 83.69 125 PHE A C 1
ATOM 1054 O O . PHE A 1 125 ? 34.989 3.304 -30.616 1.00 83.69 125 PHE A O 1
ATOM 1061 N N . SER A 1 126 ? 33.356 3.469 -32.148 1.00 75.06 126 SER A N 1
ATOM 1062 C CA . SER A 1 126 ? 33.873 4.638 -32.879 1.00 75.06 126 SER A CA 1
ATOM 1063 C C . SER A 1 126 ? 33.602 5.995 -32.200 1.00 75.06 126 SER A C 1
ATOM 1065 O O . SER A 1 126 ? 33.779 7.038 -32.828 1.00 75.06 126 SER A O 1
ATOM 1067 N N . ARG A 1 127 ? 33.129 5.987 -30.946 1.00 65.00 127 ARG A N 1
ATOM 1068 C CA . ARG A 1 127 ? 32.723 7.178 -30.179 1.00 65.00 127 ARG A CA 1
ATOM 1069 C C . ARG A 1 127 ? 33.857 7.830 -29.389 1.00 65.00 127 ARG A C 1
ATOM 1071 O O . ARG A 1 127 ? 34.679 7.095 -28.794 1.00 65.00 127 ARG A O 1
#

pLDDT: mean 78.09, std 9.19, range [55.31, 92.62]

InterPro domains:
  IPR001584 Integrase, catalytic core [PS50994] (84-127)